Protein AF-A0A5D2P5Y7-F1 (afdb_monomer)

Sequence (162 aa):
MYFLKGWRRFIDENSVVDGNFLIFNYVGGCVFDVKIYEFDACEKSIPYVVSEDEESESESESEDDDSNSDDAMNDEGADSTEVEDEEIHPEDYVQHLNPYFVVKTTKSSQRTNELCIPTGIAKDFGVSLEDGEKITFVDPYNRKSIGKVVEWKDQRTCIKGL

Nearest PDB structures (foldseek):
  1vhk-assembly3_C  TM=5.469E-01  e=2.438E-01  Bacillus subtilis
  1vhk-assembly3_A  TM=5.479E-01  e=3.560E-01  Bacillus subtilis
  2kr7-assembly1_A  TM=4.117E-01  e=2.766E-01  Helicobacter pylori
  4q60-assembly1_A  TM=4.558E-01  e=8.083E-01  Burkholderia multivorans ATCC 17616
  4q60-assembly1_B  TM=4.510E-01  e=9.767E-01  Burkholderia multivorans ATCC 17616

InterPro domains:
  IPR003340 B3 DNA binding domain [PS50863] (1-40)
  IPR015300 DNA-binding pseudobarrel domain superfamily [G3DSA:2.40.330.10] (1-42)
  IPR015300 DNA-binding pseudobarrel domain superfamily [SSF101936] (1-46)
  IPR015300 DNA-binding pseudobarrel domain superfamily [SSF101936] (97-160)
  IPR039218 REM family [PTHR31674] (5-144)

Organism: Gossypium tomentosum (NCBI:txid34277)

Secondary structure (DSSP, 8-state):
-B-TTHHHHHHHHTT--TT-EEEEEEEETTEEEEEEE-TTS-B-PPP----S-S-----------------------------------GGGGS-TTS-EEEEE--TTGGGSSEEEEPTTHHHHTT----TT-EEEEEPTT--EEEEEEEE-TTS-EEEEE-

Mean predicted aligned error: 14.32 Å

Solvent-accessible surface area (backbone atoms only — not comparable to full-atom values): 10115 Å² total; per-residue (Å²): 97,70,19,63,61,13,40,32,46,55,34,62,77,66,68,63,49,74,58,24,38,34,41,39,33,45,76,55,94,54,31,29,46,36,46,49,25,41,82,83,70,46,68,63,79,71,80,84,75,76,71,94,72,84,91,78,92,79,88,80,85,90,79,91,85,88,80,91,79,91,84,83,89,85,92,74,89,76,82,79,73,78,75,75,79,74,78,83,61,69,74,83,77,52,69,90,87,45,50,63,49,78,47,76,41,41,77,70,59,56,74,35,42,47,44,74,51,67,75,57,52,42,64,79,59,70,47,86,82,51,73,66,38,67,35,37,39,32,41,80,85,69,48,51,35,33,30,27,32,41,66,43,99,86,68,43,39,28,34,30,40,82

Radius of gyration: 21.85 Å; Cα contacts (8 Å, |Δi|>4): 246; chains: 1; bounding box: 60×46×50 Å

pLDDT: mean 73.54, std 15.69, range [41.34, 92.25]

Foldseek 3Di:
DELALAPLVVCVVQVPDAQKKKKWWDPDPLETEIWIAHNVRDTDDDPPPPPPDDDDDDDDDDDDDDDDDDDDDDDDDDDPPPPPSPPDDCVVVDDPPTQIDMDRDDPVCSVDSKAWDPQCRCVVRVNDQDAQDWHWYQYPVRDIYIWGWHQDPVRIIMTHTD

Structure (mmCIF, N/CA/C/O backbone):
data_AF-A0A5D2P5Y7-F1
#
_entry.id   AF-A0A5D2P5Y7-F1
#
loop_
_atom_site.group_PDB
_atom_site.id
_atom_site.type_symbol
_atom_site.label_atom_id
_atom_site.label_alt_id
_atom_site.label_comp_id
_atom_site.label_asym_id
_atom_site.label_entity_id
_atom_site.label_seq_id
_atom_site.pdbx_PDB_ins_code
_atom_site.Cartn_x
_atom_site.Cartn_y
_atom_site.Cartn_z
_atom_site.occupancy
_atom_site.B_iso_or_equiv
_atom_site.auth_seq_id
_atom_site.auth_comp_id
_atom_site.auth_asym_id
_atom_site.auth_atom_id
_atom_site.pdbx_PDB_model_num
ATOM 1 N N . MET A 1 1 ? 4.929 -11.336 8.711 1.00 52.09 1 MET A N 1
ATOM 2 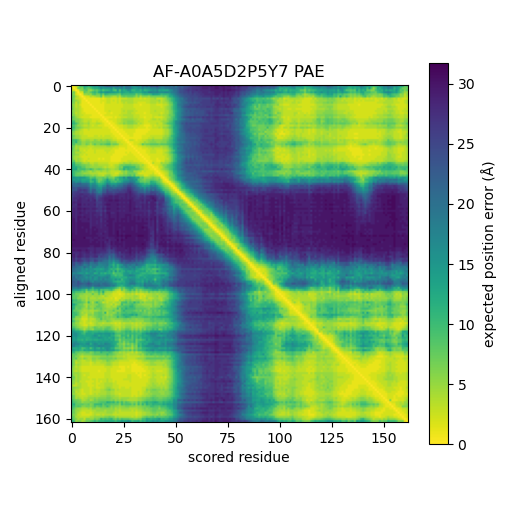C CA . MET A 1 1 ? 5.519 -10.230 9.499 1.00 52.09 1 MET A CA 1
ATOM 3 C C . MET A 1 1 ? 4.414 -9.215 9.787 1.00 52.09 1 MET A C 1
ATOM 5 O O . MET A 1 1 ? 3.507 -9.081 8.980 1.00 52.09 1 MET A O 1
ATOM 9 N N . TYR A 1 2 ? 4.427 -8.532 10.932 1.00 56.38 2 TYR A N 1
ATOM 10 C CA . TYR A 1 2 ? 3.440 -7.480 11.232 1.00 56.38 2 TYR A CA 1
ATOM 11 C C . TYR A 1 2 ? 3.808 -6.182 10.509 1.00 56.38 2 TYR A C 1
ATOM 13 O O . TYR A 1 2 ? 4.996 -5.908 10.331 1.00 56.38 2 TYR A O 1
ATOM 21 N N . PHE A 1 3 ? 2.831 -5.355 10.139 1.00 70.69 3 PHE A N 1
ATOM 22 C CA . PHE A 1 3 ? 3.047 -4.037 9.528 1.00 70.69 3 PHE A CA 1
ATOM 23 C C . PHE A 1 3 ? 3.544 -3.016 10.582 1.00 70.69 3 PHE A C 1
ATOM 25 O O . PHE A 1 3 ? 3.072 -1.900 10.620 1.00 70.69 3 PHE A O 1
ATOM 32 N N . LEU A 1 4 ? 4.503 -3.367 11.456 1.00 60.84 4 LEU A N 1
ATOM 33 C CA . LEU A 1 4 ? 4.901 -2.615 12.674 1.00 60.84 4 LEU A CA 1
ATOM 34 C C . LEU A 1 4 ? 5.326 -1.158 12.449 1.00 60.84 4 LEU A C 1
ATOM 36 O O . LEU A 1 4 ? 5.201 -0.312 13.328 1.00 60.84 4 LEU A O 1
ATOM 40 N N . LYS A 1 5 ? 5.868 -0.862 11.269 1.00 74.56 5 LYS A N 1
ATOM 41 C CA . LYS A 1 5 ? 6.280 0.490 10.856 1.00 74.56 5 LYS A CA 1
ATOM 42 C C . LYS A 1 5 ? 5.325 1.090 9.817 1.00 74.56 5 LYS A C 1
ATOM 44 O O . LYS A 1 5 ? 5.618 2.128 9.231 1.00 74.56 5 LYS A O 1
ATOM 49 N N . GLY A 1 6 ? 4.193 0.427 9.606 1.00 85.12 6 GLY A N 1
ATOM 50 C CA . GLY A 1 6 ? 3.134 0.848 8.715 1.00 85.12 6 GLY A CA 1
ATOM 51 C C . GLY A 1 6 ? 3.553 0.905 7.253 1.00 85.12 6 GLY A C 1
ATOM 52 O O . GLY A 1 6 ? 4.461 0.198 6.806 1.00 85.12 6 GLY A O 1
ATOM 53 N N . TRP A 1 7 ? 2.891 1.811 6.540 1.00 88.62 7 TRP A N 1
ATOM 54 C CA . TRP A 1 7 ? 3.046 2.023 5.105 1.00 88.62 7 TRP A CA 1
ATOM 55 C C . TRP A 1 7 ? 4.493 2.260 4.677 1.00 88.62 7 TRP A C 1
ATOM 57 O O . TRP A 1 7 ? 4.977 1.606 3.760 1.00 88.62 7 TRP A O 1
ATOM 67 N N . ARG A 1 8 ? 5.228 3.104 5.405 1.00 86.75 8 ARG A N 1
ATOM 68 C CA . ARG A 1 8 ? 6.628 3.411 5.096 1.00 86.75 8 ARG A CA 1
ATOM 69 C C . ARG A 1 8 ? 7.522 2.173 5.012 1.00 86.75 8 ARG A C 1
ATOM 71 O O . ARG A 1 8 ? 8.337 2.076 4.110 1.00 86.75 8 ARG A O 1
ATOM 78 N N . ARG A 1 9 ? 7.350 1.193 5.903 1.00 87.50 9 ARG A N 1
ATOM 79 C CA . ARG A 1 9 ? 8.155 -0.036 5.829 1.00 87.50 9 ARG A CA 1
ATOM 80 C C . ARG A 1 9 ? 7.821 -0.875 4.608 1.00 87.50 9 ARG A C 1
ATOM 82 O O . ARG A 1 9 ? 8.726 -1.463 4.041 1.00 87.50 9 ARG A O 1
ATOM 89 N N . PHE A 1 10 ? 6.557 -0.924 4.206 1.00 89.25 10 PHE A N 1
ATOM 90 C CA . PHE A 1 10 ? 6.177 -1.616 2.979 1.00 89.25 10 PHE A CA 1
ATOM 91 C C . PHE A 1 10 ? 6.801 -0.958 1.747 1.00 89.25 10 PHE A C 1
ATOM 93 O O . PHE A 1 10 ? 7.287 -1.670 0.873 1.00 89.25 10 PHE A O 1
ATOM 100 N N . ILE A 1 11 ? 6.848 0.378 1.714 1.00 88.94 11 ILE A N 1
ATOM 101 C CA . ILE A 1 11 ? 7.560 1.149 0.686 1.00 88.94 11 ILE A CA 1
ATOM 102 C C . ILE A 1 11 ? 9.047 0.777 0.663 1.00 88.94 11 ILE A C 1
ATOM 104 O O . ILE A 1 11 ? 9.562 0.417 -0.393 1.00 88.94 11 ILE A O 1
ATOM 108 N N . ASP A 1 12 ? 9.710 0.802 1.823 1.00 88.94 12 ASP A N 1
ATOM 109 C CA . ASP A 1 12 ? 11.139 0.491 1.944 1.00 88.94 12 ASP A CA 1
ATOM 110 C C . ASP A 1 12 ? 11.442 -0.957 1.507 1.00 88.94 12 ASP A C 1
ATOM 112 O O . ASP A 1 12 ? 12.339 -1.204 0.703 1.00 88.94 12 ASP A O 1
ATOM 116 N N . GLU A 1 13 ? 10.666 -1.926 2.004 1.00 88.50 13 GLU A N 1
ATOM 117 C CA . GLU A 1 13 ? 10.880 -3.360 1.767 1.00 88.50 13 GLU A CA 1
ATOM 118 C C . GLU A 1 13 ? 10.603 -3.785 0.326 1.00 88.50 13 GLU A C 1
ATOM 120 O O . GLU A 1 13 ? 11.159 -4.789 -0.120 1.00 88.50 13 GLU A O 1
ATOM 125 N N . ASN A 1 14 ? 9.747 -3.054 -0.387 1.00 88.50 14 ASN A N 1
ATOM 126 C CA . ASN A 1 14 ? 9.449 -3.285 -1.799 1.00 88.50 14 ASN A CA 1
ATOM 127 C C . ASN A 1 14 ? 10.198 -2.320 -2.730 1.00 88.50 14 ASN A C 1
ATOM 129 O O . ASN A 1 14 ? 9.970 -2.330 -3.940 1.00 88.50 14 ASN A O 1
ATOM 133 N N . SER A 1 15 ? 11.088 -1.486 -2.178 1.00 89.94 15 SER A N 1
ATOM 134 C CA . SER A 1 15 ? 11.863 -0.474 -2.906 1.00 89.94 15 SER A CA 1
ATOM 135 C C . SER A 1 15 ? 10.984 0.377 -3.829 1.00 89.94 15 SER A C 1
ATOM 137 O O . SER A 1 15 ? 11.284 0.549 -5.009 1.00 89.94 15 SER A O 1
ATOM 139 N N . VAL A 1 16 ? 9.848 0.832 -3.301 1.00 89.81 16 VAL A N 1
ATOM 140 C CA . VAL A 1 16 ? 8.884 1.656 -4.033 1.00 89.81 16 VAL A CA 1
ATOM 141 C C . VAL A 1 16 ? 9.393 3.092 -4.076 1.00 89.81 16 VAL A C 1
ATOM 143 O O . VAL A 1 16 ? 9.683 3.686 -3.036 1.00 89.81 16 VAL A O 1
ATOM 146 N N . VAL A 1 17 ? 9.473 3.668 -5.270 1.00 88.19 17 VAL A N 1
ATOM 147 C CA . VAL A 1 17 ? 9.991 5.019 -5.510 1.00 88.19 17 VAL A CA 1
ATOM 148 C C . VAL A 1 17 ? 8.906 5.966 -6.030 1.00 88.19 17 VAL A C 1
ATOM 150 O O . VAL A 1 17 ? 7.774 5.573 -6.312 1.00 88.19 17 VAL A O 1
ATOM 153 N N . ASP A 1 18 ? 9.241 7.254 -6.085 1.00 85.88 18 ASP A N 1
ATOM 154 C CA . ASP A 1 18 ? 8.392 8.285 -6.692 1.00 85.88 18 ASP A CA 1
ATOM 155 C C . ASP A 1 18 ? 8.116 7.923 -8.160 1.00 85.88 18 ASP A C 1
ATOM 157 O O . ASP A 1 18 ? 9.037 7.534 -8.875 1.00 85.88 18 ASP A O 1
ATOM 161 N N . GLY A 1 19 ? 6.857 8.011 -8.589 1.00 82.06 19 GLY A N 1
ATOM 162 C CA . GLY A 1 19 ? 6.440 7.617 -9.942 1.00 82.06 19 GLY A CA 1
ATOM 163 C C . GLY A 1 19 ? 6.001 6.156 -10.088 1.00 82.06 19 GLY A C 1
ATOM 164 O O . GLY A 1 19 ? 5.350 5.829 -11.074 1.00 82.06 19 GLY A O 1
ATOM 165 N N . ASN A 1 20 ? 6.254 5.288 -9.100 1.00 88.69 20 ASN A N 1
ATOM 166 C CA . ASN A 1 20 ? 5.605 3.977 -9.075 1.00 88.69 20 ASN A CA 1
ATOM 167 C C . ASN A 1 20 ? 4.105 4.113 -8.776 1.00 88.69 20 ASN A C 1
ATOM 169 O O . ASN A 1 20 ? 3.655 5.013 -8.052 1.00 88.69 20 ASN A O 1
ATOM 173 N N . PHE A 1 21 ? 3.328 3.161 -9.280 1.00 87.25 21 PHE A N 1
ATOM 174 C CA . PHE A 1 21 ? 1.939 2.980 -8.887 1.00 87.25 21 PHE A CA 1
ATOM 175 C C . PHE A 1 21 ? 1.699 1.546 -8.431 1.00 87.25 21 PHE A C 1
ATOM 177 O O . PHE A 1 21 ? 2.301 0.594 -8.922 1.00 87.25 21 PHE A O 1
ATOM 184 N N . LEU A 1 22 ? 0.845 1.402 -7.423 1.00 90.38 22 LEU A N 1
ATOM 185 C CA . LEU A 1 22 ? 0.536 0.118 -6.814 1.00 90.38 22 LEU A CA 1
ATOM 186 C C . LEU A 1 22 ? -0.917 -0.220 -7.063 1.00 90.38 22 LEU A C 1
ATOM 188 O O . LEU A 1 22 ? -1.786 0.626 -6.849 1.00 90.38 22 LEU A O 1
ATOM 192 N N . ILE A 1 23 ? -1.164 -1.461 -7.460 1.00 88.12 23 ILE A N 1
ATOM 193 C CA . ILE A 1 23 ? -2.500 -2.001 -7.675 1.00 88.12 23 ILE A CA 1
ATOM 194 C C . ILE A 1 23 ? -2.788 -2.995 -6.559 1.00 88.12 23 ILE A C 1
ATOM 196 O O . ILE A 1 23 ? -2.089 -3.996 -6.407 1.00 88.12 23 ILE A O 1
ATOM 200 N N . PHE A 1 24 ? -3.813 -2.702 -5.767 1.00 88.69 24 PHE A N 1
ATOM 201 C CA . PHE A 1 24 ? -4.279 -3.545 -4.672 1.00 88.69 24 PHE A CA 1
ATOM 202 C C . PHE A 1 24 ? -5.471 -4.361 -5.147 1.00 88.69 24 PHE A C 1
ATOM 204 O O . PHE A 1 24 ? -6.573 -3.828 -5.216 1.00 88.69 24 PHE A O 1
ATOM 211 N N . ASN A 1 25 ? -5.269 -5.640 -5.440 1.00 87.69 25 ASN A N 1
ATOM 212 C CA . ASN A 1 25 ? -6.316 -6.559 -5.875 1.00 87.69 25 ASN A CA 1
ATOM 213 C C . ASN A 1 25 ? -6.929 -7.262 -4.663 1.00 87.69 25 ASN A C 1
ATOM 215 O O . ASN A 1 25 ? -6.233 -7.963 -3.931 1.00 87.69 25 ASN A O 1
ATOM 219 N N . TYR A 1 26 ? -8.228 -7.103 -4.436 1.00 86.06 26 TYR A N 1
ATOM 220 C CA . TYR A 1 26 ? -8.915 -7.796 -3.350 1.00 86.06 26 TYR A CA 1
ATOM 221 C C . TYR A 1 26 ? -9.159 -9.257 -3.725 1.00 86.06 26 TYR A C 1
ATOM 223 O O . TYR A 1 26 ? -9.903 -9.551 -4.659 1.00 86.06 26 TYR A O 1
ATOM 231 N N . VAL A 1 27 ? -8.563 -10.179 -2.969 1.00 85.25 27 VAL A N 1
ATOM 232 C CA . VAL A 1 27 ? -8.699 -11.629 -3.202 1.00 85.25 27 VAL A CA 1
ATOM 233 C C . VAL A 1 27 ? -9.679 -12.297 -2.227 1.00 85.25 27 VAL A C 1
ATOM 235 O O . VAL A 1 27 ? -9.862 -13.512 -2.261 1.00 85.25 27 VAL A O 1
ATOM 238 N N . GLY A 1 28 ? -10.334 -11.510 -1.365 1.00 83.00 28 GLY A N 1
ATOM 239 C CA . GLY A 1 28 ? -11.267 -11.990 -0.344 1.00 83.00 28 GLY A CA 1
ATOM 240 C C . GLY A 1 28 ? -10.636 -12.155 1.041 1.00 83.00 28 GLY A C 1
ATOM 241 O O . GLY A 1 28 ? -9.419 -12.120 1.208 1.00 83.00 28 GLY A O 1
ATOM 242 N N . GLY A 1 29 ? -11.478 -12.311 2.070 1.00 83.00 29 GLY A N 1
ATOM 243 C CA . GLY A 1 29 ? -11.029 -12.626 3.436 1.00 83.00 29 GLY A CA 1
ATOM 244 C C . GLY A 1 29 ? -10.089 -11.585 4.052 1.00 83.00 29 GLY A C 1
ATOM 245 O O . GLY A 1 29 ? -9.175 -11.954 4.789 1.00 83.00 29 GLY A O 1
ATOM 246 N N . CYS A 1 30 ? -10.288 -10.304 3.721 1.00 86.56 30 CYS A N 1
ATOM 247 C CA . CYS A 1 30 ? -9.449 -9.190 4.187 1.00 86.56 30 CYS A CA 1
ATOM 248 C C . CYS A 1 30 ? -8.004 -9.265 3.653 1.00 86.56 30 CYS A C 1
ATOM 250 O O . CYS A 1 30 ? -7.071 -8.765 4.286 1.00 86.56 30 CYS A O 1
ATOM 252 N N . VAL A 1 31 ? -7.807 -9.909 2.498 1.00 89.44 31 VAL A N 1
ATOM 253 C CA . VAL A 1 31 ? -6.508 -10.053 1.839 1.00 89.44 31 VAL A CA 1
ATOM 254 C C . VAL A 1 31 ? -6.490 -9.261 0.534 1.00 89.44 31 VAL A C 1
ATOM 256 O O . VAL A 1 31 ? -7.424 -9.330 -0.267 1.00 89.44 31 VAL A O 1
ATOM 259 N N . PHE A 1 32 ? -5.397 -8.534 0.322 1.00 89.94 32 PHE A N 1
ATOM 260 C CA . PHE A 1 32 ? -5.073 -7.872 -0.932 1.00 89.94 32 PHE A CA 1
ATOM 261 C C . PHE A 1 32 ? -3.762 -8.419 -1.488 1.00 89.94 32 PHE A C 1
ATOM 263 O O . PHE A 1 32 ? -2.760 -8.485 -0.772 1.00 89.94 32 PHE A O 1
ATOM 270 N N . ASP A 1 33 ? -3.783 -8.773 -2.765 1.00 91.00 33 ASP A N 1
ATOM 271 C CA . ASP A 1 33 ? -2.598 -9.021 -3.575 1.00 91.00 33 ASP A CA 1
ATOM 272 C C . ASP A 1 33 ? -2.121 -7.694 -4.174 1.00 91.00 33 ASP A C 1
ATOM 274 O O . ASP A 1 33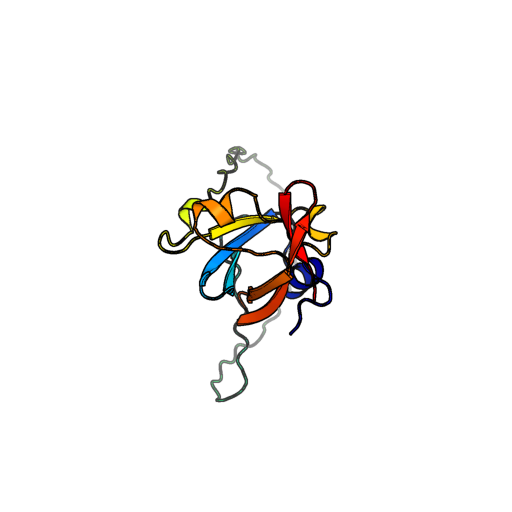 ? -2.909 -6.962 -4.777 1.00 91.00 33 ASP A O 1
ATOM 278 N N . VAL A 1 34 ? -0.861 -7.336 -3.944 1.00 91.25 34 VAL A N 1
ATOM 279 C CA . VAL A 1 34 ? -0.318 -6.026 -4.305 1.00 91.25 34 VAL A CA 1
ATOM 280 C C . VAL A 1 34 ? 0.674 -6.180 -5.439 1.00 91.25 34 VAL A C 1
ATOM 282 O O . VAL A 1 34 ? 1.738 -6.772 -5.273 1.00 91.25 34 VAL A O 1
ATOM 285 N N . LYS A 1 35 ? 0.357 -5.547 -6.565 1.00 90.88 35 LYS A N 1
ATOM 286 C CA . LYS A 1 35 ? 1.263 -5.401 -7.699 1.00 90.88 35 LYS A CA 1
ATOM 287 C C . LYS A 1 35 ? 1.889 -4.020 -7.707 1.00 90.88 35 LYS A C 1
ATOM 289 O O . LYS A 1 35 ? 1.242 -3.041 -7.331 1.00 90.88 35 LYS A O 1
ATOM 294 N N . ILE A 1 36 ? 3.139 -3.942 -8.140 1.00 91.19 36 ILE A N 1
ATOM 295 C CA . ILE A 1 36 ? 3.902 -2.696 -8.209 1.00 91.19 36 ILE A CA 1
ATOM 296 C C . ILE A 1 36 ? 4.311 -2.502 -9.656 1.00 91.19 36 ILE A C 1
ATOM 298 O O . ILE A 1 36 ? 4.883 -3.411 -10.247 1.00 91.19 36 ILE A O 1
ATOM 302 N N . TYR A 1 37 ? 4.031 -1.325 -10.193 1.00 89.00 37 TYR A N 1
ATOM 303 C CA . TYR A 1 37 ? 4.371 -0.957 -11.555 1.00 89.00 37 TYR A CA 1
ATOM 304 C C . TYR A 1 37 ? 5.313 0.239 -11.558 1.00 89.00 37 TYR A C 1
ATOM 306 O O . TYR A 1 37 ? 5.204 1.153 -10.727 1.00 89.00 37 TYR A O 1
ATOM 314 N N . GLU A 1 38 ? 6.261 0.197 -12.483 1.00 88.19 38 GLU A N 1
ATOM 315 C CA . GLU A 1 38 ? 7.208 1.270 -12.735 1.00 88.19 38 GLU A CA 1
ATOM 316 C C . GLU A 1 38 ? 6.587 2.368 -13.611 1.00 88.19 38 GLU A C 1
ATOM 318 O O . GLU A 1 38 ? 5.416 2.307 -13.992 1.00 88.19 38 GLU A O 1
ATOM 323 N N . PHE A 1 39 ? 7.346 3.440 -13.850 1.00 81.06 39 PHE A N 1
ATOM 324 C CA . PHE A 1 39 ? 6.854 4.617 -14.575 1.00 81.06 39 PHE A CA 1
ATOM 325 C C . PHE A 1 39 ? 6.535 4.328 -16.049 1.00 81.06 39 PHE A C 1
ATOM 327 O O . PHE A 1 39 ? 5.902 5.153 -16.689 1.00 81.06 39 PHE A O 1
ATOM 334 N N . ASP A 1 40 ? 6.991 3.192 -16.572 1.00 81.12 40 ASP A N 1
ATOM 335 C CA . ASP A 1 40 ? 6.789 2.685 -17.930 1.00 81.12 40 ASP A CA 1
ATOM 336 C C . ASP A 1 40 ? 5.635 1.666 -18.012 1.00 81.12 40 ASP A C 1
ATOM 338 O O . ASP A 1 40 ? 5.465 0.996 -19.027 1.00 81.12 40 ASP A O 1
ATOM 342 N N . ALA A 1 41 ? 4.853 1.527 -16.935 1.00 78.25 41 ALA A N 1
ATOM 343 C CA . ALA A 1 41 ? 3.803 0.522 -16.776 1.00 78.25 41 ALA A CA 1
ATOM 344 C C . ALA A 1 41 ? 4.293 -0.937 -16.785 1.00 78.25 41 ALA A C 1
ATOM 346 O O . ALA A 1 41 ? 3.473 -1.858 -16.844 1.00 78.25 41 ALA A O 1
ATOM 347 N N . CYS A 1 42 ? 5.598 -1.186 -16.653 1.00 82.12 42 CYS A N 1
ATOM 348 C CA . CYS A 1 42 ? 6.101 -2.536 -16.452 1.00 82.12 42 CYS A CA 1
ATOM 349 C C . CYS A 1 42 ? 5.863 -2.977 -15.004 1.00 82.12 42 CYS A C 1
ATOM 351 O O . CYS A 1 42 ? 6.147 -2.248 -14.049 1.00 82.12 42 CYS A O 1
ATOM 353 N N . GLU A 1 43 ? 5.331 -4.191 -14.826 1.00 85.19 43 GLU A N 1
ATOM 354 C CA . GLU A 1 43 ? 5.238 -4.805 -13.501 1.00 85.19 43 GLU A CA 1
ATOM 355 C C . GLU A 1 43 ? 6.660 -5.042 -12.977 1.00 85.19 43 GLU A C 1
ATOM 357 O O . GLU A 1 43 ? 7.495 -5.642 -13.658 1.00 85.19 43 GLU A O 1
ATOM 362 N N . LYS A 1 44 ? 6.939 -4.564 -11.763 1.00 83.75 44 LYS A N 1
ATOM 363 C CA . LYS A 1 44 ? 8.259 -4.648 -11.149 1.00 83.75 44 LYS A CA 1
ATOM 364 C C . LYS A 1 44 ? 8.691 -6.107 -11.043 1.00 83.75 44 LYS A C 1
ATOM 366 O O . LYS A 1 44 ? 8.090 -6.889 -10.304 1.00 83.75 44 LYS A O 1
ATOM 371 N N . SER A 1 45 ? 9.761 -6.461 -11.752 1.00 75.56 45 SER A N 1
ATOM 372 C CA . SER A 1 45 ? 10.268 -7.829 -11.768 1.00 75.56 45 SER A CA 1
ATOM 373 C C . SER A 1 45 ? 10.775 -8.232 -10.386 1.00 75.56 45 SER A C 1
ATOM 375 O O . SER A 1 45 ? 11.602 -7.543 -9.781 1.00 75.56 45 SER A O 1
ATOM 377 N N . ILE A 1 46 ? 10.317 -9.381 -9.903 1.00 76.19 46 ILE A N 1
ATOM 378 C CA . ILE A 1 46 ? 10.869 -10.003 -8.705 1.00 76.19 46 ILE A CA 1
ATOM 379 C C . ILE A 1 46 ? 12.195 -10.650 -9.128 1.00 76.19 46 ILE A C 1
ATOM 381 O O . ILE A 1 46 ? 12.164 -11.531 -9.990 1.00 76.19 46 ILE A O 1
ATOM 385 N N . PRO A 1 47 ? 13.358 -10.253 -8.576 1.00 64.75 47 PRO A N 1
ATOM 386 C CA . PRO A 1 47 ? 14.581 -11.013 -8.788 1.00 64.75 47 PRO A CA 1
ATOM 387 C C . PRO A 1 47 ? 14.328 -12.452 -8.342 1.00 64.75 47 PRO A C 1
ATOM 389 O O . PRO A 1 47 ? 13.907 -12.687 -7.206 1.00 64.75 47 PRO A O 1
ATOM 392 N N . TYR A 1 48 ? 14.544 -13.405 -9.250 1.00 51.44 48 TYR A N 1
ATOM 393 C CA . TYR A 1 48 ? 14.460 -14.823 -8.935 1.00 51.44 48 TYR A CA 1
ATOM 394 C C . TYR A 1 48 ? 15.541 -15.131 -7.899 1.00 51.44 48 TYR A C 1
ATOM 396 O O . TYR A 1 48 ? 16.718 -15.264 -8.225 1.00 51.44 48 TYR A O 1
ATOM 404 N N . VAL A 1 49 ? 15.156 -15.182 -6.626 1.00 53.41 49 VAL A N 1
ATOM 405 C CA . VAL A 1 49 ? 16.008 -15.766 -5.597 1.00 53.41 49 VAL A CA 1
ATOM 406 C C . VAL A 1 49 ? 15.932 -17.262 -5.842 1.00 53.41 49 VAL A C 1
ATOM 408 O O . VAL A 1 49 ? 14.939 -17.898 -5.489 1.00 53.41 49 VAL A O 1
ATOM 411 N N . VAL A 1 50 ? 16.952 -17.804 -6.508 1.00 46.72 50 VAL A N 1
ATOM 412 C CA . VAL A 1 50 ? 17.220 -19.239 -6.483 1.00 46.72 50 VAL A CA 1
ATOM 413 C C . VAL A 1 50 ? 17.383 -19.572 -5.000 1.00 46.72 50 VAL A C 1
ATOM 415 O O . VAL A 1 50 ? 18.380 -19.206 -4.381 1.00 46.72 50 VAL A O 1
ATOM 418 N N . SER A 1 51 ? 16.370 -20.169 -4.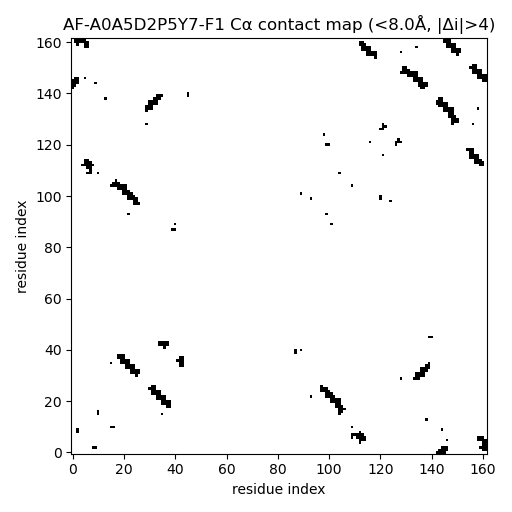377 1.00 48.16 51 SER A N 1
ATOM 419 C CA . SER A 1 51 ? 16.614 -20.931 -3.160 1.00 48.16 51 SER A CA 1
ATOM 420 C C . SER A 1 51 ? 17.548 -22.053 -3.582 1.00 48.16 51 SER A C 1
ATOM 422 O O . SER A 1 51 ? 17.159 -22.842 -4.441 1.00 48.16 51 SER A O 1
ATOM 424 N N . GLU A 1 52 ? 18.774 -22.050 -3.064 1.00 47.81 52 GLU A N 1
ATOM 425 C CA . GLU A 1 52 ? 19.746 -23.122 -3.258 1.00 47.81 52 GLU A CA 1
ATOM 426 C C . GLU A 1 52 ? 19.125 -24.440 -2.791 1.00 47.81 52 GLU A 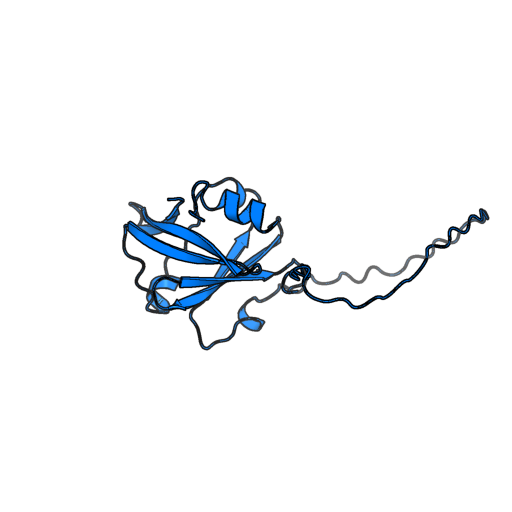C 1
ATOM 428 O O . GLU A 1 52 ? 19.173 -24.775 -1.616 1.00 47.81 52 GLU A O 1
ATOM 433 N N . ASP A 1 53 ? 18.499 -25.142 -3.723 1.00 47.53 53 ASP A N 1
ATOM 434 C CA . ASP A 1 53 ? 18.333 -26.580 -3.739 1.00 47.53 53 ASP A CA 1
ATOM 435 C C . ASP A 1 53 ? 18.324 -26.971 -5.226 1.00 47.53 53 ASP A C 1
ATOM 437 O O . ASP A 1 53 ? 17.412 -26.614 -5.975 1.00 47.53 53 ASP A O 1
ATOM 441 N N . GLU A 1 54 ? 19.369 -27.712 -5.599 1.00 48.53 54 GLU A N 1
ATOM 442 C CA . GLU A 1 54 ? 19.629 -28.391 -6.877 1.00 48.53 54 GLU A CA 1
ATOM 443 C C . GLU A 1 54 ? 20.319 -27.572 -7.997 1.00 48.53 54 GLU A C 1
ATOM 445 O O . GLU A 1 54 ? 19.833 -26.565 -8.511 1.00 48.53 54 GLU A O 1
ATOM 450 N N . GLU A 1 55 ? 21.502 -28.085 -8.349 1.00 50.47 55 GLU A N 1
ATOM 451 C CA . GLU A 1 55 ? 22.510 -27.619 -9.303 1.00 50.47 55 GLU A CA 1
ATOM 452 C C . GLU A 1 55 ? 21.982 -27.393 -10.731 1.00 50.47 55 GLU A C 1
ATOM 454 O O . GLU A 1 55 ? 21.355 -28.269 -11.328 1.00 50.47 55 GLU A O 1
ATOM 459 N N . SER A 1 56 ? 22.399 -26.289 -11.356 1.00 44.44 56 SER A N 1
ATOM 460 C CA . SER A 1 56 ? 22.769 -26.316 -12.774 1.00 44.44 56 SER A CA 1
ATOM 461 C C . SER A 1 56 ? 23.752 -25.193 -13.095 1.00 44.44 56 SER A C 1
ATOM 463 O O . SER A 1 56 ? 23.395 -24.016 -13.108 1.00 44.44 56 SER A O 1
ATOM 465 N N . GLU A 1 57 ? 24.985 -25.614 -13.346 1.00 48.50 57 GLU A N 1
ATOM 466 C CA . GLU A 1 57 ? 26.111 -24.863 -13.895 1.00 48.50 57 GLU A CA 1
ATOM 467 C C . GLU A 1 57 ? 25.727 -24.045 -15.139 1.00 48.50 57 GLU A C 1
ATOM 469 O O . GLU A 1 57 ? 25.199 -24.588 -16.114 1.00 48.50 57 GLU A O 1
ATOM 474 N N . SER A 1 58 ? 26.089 -22.763 -15.153 1.00 44.50 58 SER A N 1
ATOM 475 C CA . SER A 1 58 ? 26.428 -22.077 -16.401 1.00 44.50 58 SER A CA 1
ATOM 476 C C . SER A 1 58 ? 27.454 -20.979 -16.133 1.00 44.50 58 SER A C 1
ATOM 478 O O . SER A 1 58 ? 27.117 -19.859 -15.752 1.00 44.50 58 SER A O 1
ATOM 480 N N . GLU A 1 59 ? 28.707 -21.362 -16.339 1.00 48.34 59 GLU A N 1
ATOM 481 C CA . GLU A 1 59 ? 29.883 -20.515 -16.517 1.00 48.34 59 GLU A CA 1
ATOM 482 C C . GLU A 1 59 ? 29.650 -19.484 -17.636 1.00 48.34 59 GLU A C 1
ATOM 484 O O . GLU A 1 59 ? 29.215 -19.841 -18.735 1.00 48.34 59 GLU A O 1
ATOM 489 N N . SER A 1 60 ? 30.029 -18.227 -17.409 1.00 41.34 60 SER A N 1
ATOM 490 C CA . SER A 1 60 ? 30.569 -17.398 -18.489 1.00 41.34 60 SER A CA 1
ATOM 491 C C . SER A 1 60 ? 31.483 -16.317 -17.921 1.00 41.34 60 SER A C 1
ATOM 493 O O . SER A 1 60 ? 31.041 -15.363 -17.280 1.00 41.34 60 SER A O 1
ATOM 495 N N . GLU A 1 61 ? 32.761 -16.559 -18.178 1.00 44.69 61 GLU A N 1
ATOM 496 C CA . GLU A 1 61 ? 33.970 -15.805 -17.879 1.00 44.69 61 GLU A CA 1
ATOM 497 C C . GLU A 1 61 ? 33.924 -14.335 -18.343 1.00 44.69 61 GLU A C 1
ATOM 499 O O . GLU A 1 61 ? 33.305 -13.980 -19.348 1.00 44.69 61 GLU A O 1
ATOM 504 N N . SER A 1 62 ? 34.648 -13.498 -17.605 1.00 45.56 62 SER A N 1
ATOM 505 C CA . SER A 1 62 ? 34.997 -12.106 -17.900 1.00 45.56 62 SER A CA 1
ATOM 506 C C . SER A 1 62 ? 36.064 -11.977 -18.990 1.00 45.56 62 SER A C 1
ATOM 508 O O . SER A 1 62 ? 37.052 -12.707 -18.935 1.00 45.56 62 SER A O 1
ATOM 510 N N . GLU A 1 63 ? 35.973 -10.953 -19.844 1.00 44.69 63 GLU A N 1
ATOM 511 C CA . GLU A 1 63 ? 37.142 -10.389 -20.536 1.00 44.69 63 GLU A CA 1
ATOM 512 C C . GLU A 1 63 ? 37.115 -8.851 -20.483 1.00 44.69 63 GLU A C 1
ATOM 514 O O . GLU A 1 63 ? 36.174 -8.208 -20.951 1.00 44.69 63 GLU A O 1
ATOM 519 N N . ASP A 1 64 ? 38.158 -8.292 -19.864 1.00 45.28 64 ASP A N 1
ATOM 520 C CA . ASP A 1 64 ? 38.578 -6.895 -19.957 1.00 45.28 64 ASP A CA 1
ATOM 521 C C . ASP A 1 64 ? 39.216 -6.649 -21.338 1.00 45.28 64 ASP A C 1
ATOM 523 O O . ASP A 1 64 ? 40.090 -7.416 -21.746 1.00 45.28 64 ASP A O 1
ATOM 527 N N . ASP A 1 65 ? 38.860 -5.559 -22.027 1.00 47.84 65 ASP A N 1
ATOM 528 C CA . ASP A 1 65 ? 39.687 -5.016 -23.115 1.00 47.84 65 ASP A CA 1
ATOM 529 C C . ASP A 1 65 ? 39.720 -3.483 -23.074 1.00 47.84 65 ASP A C 1
ATOM 531 O O . ASP A 1 65 ? 38.698 -2.798 -22.991 1.00 47.84 65 ASP A O 1
ATOM 535 N N . ASP A 1 66 ? 40.945 -2.972 -23.095 1.00 48.34 66 ASP A N 1
ATOM 536 C CA . ASP A 1 66 ? 41.364 -1.598 -22.862 1.00 48.34 66 ASP A CA 1
ATOM 537 C C . ASP A 1 66 ? 41.845 -1.044 -24.212 1.00 48.34 66 ASP A C 1
ATOM 539 O O . ASP A 1 66 ? 42.838 -1.518 -24.771 1.00 48.34 66 ASP A O 1
ATOM 543 N N . SER A 1 67 ? 41.168 -0.040 -24.777 1.00 54.12 67 SER A N 1
ATOM 544 C CA . SER A 1 67 ? 41.726 0.723 -25.902 1.00 54.12 67 SER A CA 1
ATOM 545 C C . SER A 1 67 ? 41.148 2.129 -26.016 1.00 54.12 67 SER A C 1
ATOM 547 O O . SER A 1 67 ? 40.003 2.345 -26.405 1.00 54.12 67 SER A O 1
ATOM 549 N N . ASN A 1 68 ? 42.014 3.101 -25.724 1.00 49.88 68 ASN A N 1
ATOM 550 C CA . ASN A 1 68 ? 41.869 4.502 -26.107 1.00 49.88 68 ASN A CA 1
ATOM 551 C C . ASN A 1 68 ? 41.949 4.664 -27.633 1.00 49.88 68 ASN A C 1
ATOM 553 O O . ASN A 1 68 ? 42.935 4.247 -28.241 1.00 49.88 68 ASN A O 1
ATOM 557 N N . SER A 1 69 ? 41.001 5.402 -28.211 1.00 56.31 69 SER A N 1
ATOM 558 C CA . SER A 1 69 ? 41.268 6.253 -29.374 1.00 56.31 69 SER A CA 1
ATOM 559 C C . SER A 1 69 ? 40.357 7.477 -29.341 1.00 56.31 69 SER A C 1
ATOM 561 O O . SER A 1 69 ? 39.133 7.389 -29.300 1.00 56.31 69 SER A O 1
ATOM 563 N N . ASP A 1 70 ? 41.016 8.618 -29.329 1.00 48.84 70 ASP A N 1
ATOM 564 C CA . ASP A 1 70 ? 40.559 9.961 -29.624 1.00 48.84 70 ASP A CA 1
ATOM 565 C C . ASP A 1 70 ? 40.119 10.099 -31.087 1.00 48.84 70 ASP A C 1
ATOM 567 O O . ASP A 1 70 ? 40.869 9.718 -31.976 1.00 48.84 70 ASP A O 1
ATOM 571 N N . ASP A 1 71 ? 38.938 10.679 -31.336 1.00 49.75 71 ASP A N 1
ATOM 572 C CA . ASP A 1 71 ? 38.724 11.582 -32.474 1.00 49.75 71 ASP A CA 1
ATOM 573 C C . ASP A 1 71 ? 37.392 12.348 -32.384 1.00 49.75 71 ASP A C 1
ATOM 575 O O . ASP A 1 71 ? 36.423 11.937 -31.746 1.00 49.75 71 ASP A O 1
ATOM 579 N N . ALA A 1 72 ? 37.398 13.535 -32.982 1.00 49.34 72 ALA A N 1
ATOM 580 C CA . ALA A 1 72 ? 36.523 14.660 -32.692 1.00 49.34 72 ALA A CA 1
ATOM 581 C C . ALA A 1 72 ? 35.337 14.828 -33.675 1.00 49.34 72 ALA A C 1
ATOM 583 O O . ALA A 1 72 ? 35.499 14.679 -34.879 1.00 49.34 72 ALA A O 1
ATOM 584 N N . MET A 1 73 ? 34.199 15.276 -33.119 1.00 53.28 73 MET A N 1
ATOM 585 C CA . MET A 1 73 ? 33.107 16.106 -33.679 1.00 53.28 73 MET A CA 1
ATOM 586 C C . MET A 1 73 ? 32.381 15.669 -34.970 1.00 53.28 73 MET A C 1
ATOM 588 O O . MET A 1 73 ? 32.918 15.791 -36.066 1.00 53.28 73 MET A O 1
ATOM 592 N N . ASN A 1 74 ? 31.066 15.430 -34.857 1.00 54.44 74 ASN A N 1
ATOM 593 C CA . ASN A 1 74 ? 30.089 16.258 -35.580 1.00 54.44 74 ASN A CA 1
ATOM 594 C C . ASN A 1 74 ? 28.715 16.225 -34.878 1.00 54.44 74 ASN A C 1
ATOM 596 O O . ASN A 1 74 ? 28.103 15.169 -34.745 1.00 54.44 74 ASN A O 1
ATOM 600 N N . ASP A 1 75 ? 28.275 17.392 -34.408 1.00 59.75 75 ASP A N 1
ATOM 601 C CA . ASP A 1 75 ? 26.963 17.670 -33.817 1.00 59.75 75 ASP A CA 1
ATOM 602 C C . ASP A 1 75 ? 26.036 18.150 -34.939 1.00 59.75 75 ASP A C 1
ATOM 604 O O . ASP A 1 75 ? 26.166 19.278 -35.415 1.00 59.75 75 ASP A O 1
ATOM 608 N N . GLU A 1 76 ? 25.142 17.280 -35.409 1.00 56.88 76 GLU A N 1
ATOM 609 C CA . GLU A 1 76 ? 24.030 17.674 -36.273 1.00 56.88 76 GLU A CA 1
ATOM 610 C C . GLU A 1 76 ? 22.722 17.219 -35.628 1.00 56.88 76 GLU A C 1
ATOM 612 O O . GLU A 1 76 ? 22.493 16.033 -35.386 1.00 56.88 76 GLU A O 1
ATOM 617 N N . GLY A 1 77 ? 21.902 18.217 -35.293 1.00 56.03 77 GLY A N 1
ATOM 618 C CA . GLY A 1 77 ? 20.702 18.090 -34.483 1.00 56.03 77 GLY A CA 1
ATOM 619 C C . GLY A 1 77 ? 19.707 17.070 -35.021 1.00 56.03 77 GLY A C 1
ATOM 620 O O . GLY A 1 77 ? 19.188 17.203 -36.130 1.00 56.03 77 GLY A O 1
ATOM 621 N N . ALA A 1 78 ? 19.398 16.090 -34.176 1.00 54.38 78 ALA A N 1
ATOM 622 C CA . ALA A 1 78 ? 18.222 15.257 -34.319 1.00 54.38 78 ALA A CA 1
ATOM 623 C C . ALA A 1 78 ? 17.047 15.959 -33.632 1.00 54.38 78 ALA A C 1
ATOM 625 O O .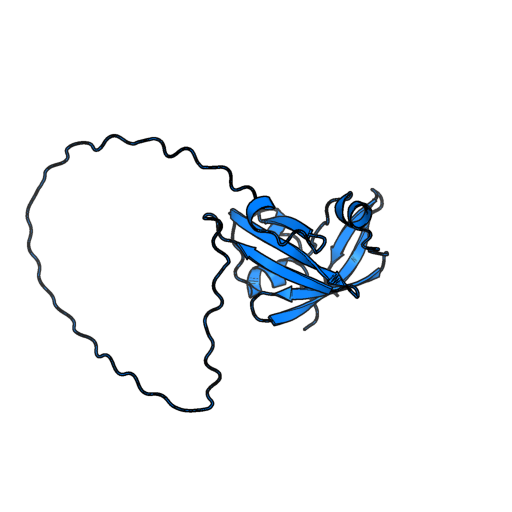 ALA A 1 78 ? 17.048 16.180 -32.421 1.00 54.38 78 ALA A O 1
ATOM 626 N N . ASP A 1 79 ? 16.093 16.334 -34.474 1.00 52.19 79 ASP A N 1
ATOM 627 C CA . ASP A 1 79 ? 14.733 16.765 -34.180 1.00 52.19 79 ASP A CA 1
ATOM 628 C C . ASP A 1 79 ? 14.173 16.057 -32.939 1.00 52.19 79 ASP A C 1
ATOM 630 O O . ASP A 1 79 ? 13.909 14.852 -32.942 1.00 52.19 79 ASP A O 1
ATOM 634 N N . SER A 1 80 ? 14.059 16.805 -31.845 1.00 56.44 80 SER A N 1
ATOM 635 C CA . SER A 1 80 ? 13.396 16.361 -30.632 1.00 56.44 80 SER A CA 1
ATOM 636 C C . SER A 1 80 ? 11.905 16.258 -30.929 1.00 56.44 80 SER A C 1
ATOM 638 O O . SER A 1 80 ? 11.159 17.211 -30.705 1.00 56.44 80 SER A O 1
ATOM 640 N N . THR A 1 81 ? 11.466 15.107 -31.437 1.00 56.88 81 THR A N 1
ATOM 641 C CA . THR A 1 81 ? 10.072 14.696 -31.293 1.00 56.88 81 THR A CA 1
ATOM 642 C C . THR A 1 81 ? 9.753 14.758 -29.810 1.00 56.88 81 THR A C 1
ATOM 644 O O . THR A 1 81 ? 10.316 14.000 -29.018 1.00 56.88 81 THR A O 1
ATOM 647 N N . GLU A 1 82 ? 8.902 15.710 -29.439 1.00 56.06 82 GLU A N 1
ATOM 648 C CA . GLU A 1 82 ? 8.264 15.753 -28.134 1.00 56.06 82 GLU A CA 1
ATOM 649 C C . GLU A 1 82 ? 7.516 14.425 -27.994 1.00 56.06 82 GLU A C 1
ATOM 651 O O . GLU A 1 82 ? 6.492 14.205 -28.639 1.00 56.06 82 GLU A O 1
ATOM 656 N N . VAL A 1 83 ? 8.098 13.485 -27.248 1.00 56.97 83 VAL A N 1
ATOM 657 C CA . VAL A 1 83 ? 7.370 12.303 -26.805 1.00 56.97 83 VAL A CA 1
ATOM 658 C C . VAL A 1 83 ? 6.264 12.835 -25.909 1.00 56.97 83 VAL A C 1
ATOM 660 O O . VAL A 1 83 ? 6.525 13.365 -24.832 1.00 56.97 83 VAL A O 1
ATOM 663 N N . GLU A 1 84 ? 5.034 12.813 -26.413 1.00 55.22 84 GLU A N 1
ATOM 664 C CA . GLU A 1 84 ? 3.872 13.026 -25.567 1.00 55.22 84 GLU A CA 1
ATOM 665 C C . GLU A 1 84 ? 3.948 11.936 -24.494 1.00 55.22 84 GLU A C 1
ATOM 667 O O . GLU A 1 84 ? 3.943 10.750 -24.824 1.00 55.22 84 GLU A O 1
ATOM 672 N N . ASP A 1 85 ? 4.129 12.330 -23.230 1.00 57.97 85 ASP A N 1
ATOM 673 C CA . ASP A 1 85 ? 4.048 11.412 -22.098 1.00 57.97 85 ASP A CA 1
ATOM 674 C C . ASP A 1 85 ? 2.651 10.774 -22.148 1.00 57.97 85 ASP A C 1
ATOM 676 O O . ASP A 1 85 ? 1.670 11.389 -21.719 1.00 57.97 85 ASP A O 1
ATOM 680 N N . GLU A 1 86 ? 2.528 9.582 -22.739 1.00 61.81 86 GLU A N 1
ATOM 681 C CA . GLU A 1 86 ? 1.267 8.850 -22.753 1.00 61.81 86 GLU A CA 1
ATOM 682 C C . GLU A 1 86 ? 0.874 8.602 -21.294 1.00 61.81 86 GLU A C 1
ATOM 684 O O . GLU A 1 86 ? 1.567 7.910 -20.543 1.00 61.81 86 GLU A O 1
ATOM 689 N N . GLU A 1 87 ? -0.211 9.245 -20.858 1.00 65.50 87 GLU A N 1
ATOM 690 C CA . GLU A 1 87 ? -0.688 9.127 -19.489 1.00 65.50 87 GLU A CA 1
ATOM 691 C C . GLU A 1 87 ? -1.112 7.673 -19.261 1.00 65.50 87 GLU A C 1
ATOM 693 O O . GLU A 1 87 ? -2.130 7.213 -19.772 1.00 65.50 87 GLU A O 1
ATOM 698 N N . ILE A 1 88 ? -0.292 6.925 -18.521 1.00 64.44 88 ILE A N 1
ATOM 699 C CA . ILE A 1 88 ? -0.544 5.510 -18.250 1.00 64.44 88 ILE A CA 1
ATOM 700 C C . ILE A 1 88 ? -1.877 5.376 -17.519 1.00 64.44 88 ILE A C 1
ATOM 702 O O . ILE A 1 88 ? -2.027 5.843 -16.384 1.00 64.44 88 ILE A O 1
ATOM 706 N N . HIS A 1 89 ? -2.811 4.685 -18.169 1.00 70.94 89 HIS A N 1
ATOM 707 C CA . HIS A 1 89 ? -4.106 4.299 -17.633 1.00 70.94 89 HIS A CA 1
ATOM 708 C C . HIS A 1 89 ? -3.977 2.950 -16.914 1.00 70.94 89 HIS A C 1
ATOM 710 O O . HIS A 1 89 ? -3.849 1.906 -17.555 1.00 70.94 89 HIS A O 1
ATOM 716 N N . PRO A 1 90 ? -3.988 2.917 -15.567 1.00 65.75 90 PRO A N 1
ATOM 717 C CA . PRO A 1 90 ? -3.845 1.667 -14.827 1.00 65.75 90 PRO A CA 1
ATOM 718 C C . PRO A 1 90 ? -4.976 0.675 -15.124 1.00 65.75 90 PRO A C 1
ATOM 720 O O . PRO A 1 90 ? -4.806 -0.517 -14.883 1.00 65.75 90 PRO A O 1
ATOM 723 N N . GLU A 1 91 ? -6.124 1.158 -15.621 1.00 66.31 91 GLU A N 1
ATOM 724 C CA . GLU A 1 91 ? -7.283 0.347 -15.999 1.00 66.31 91 GLU A CA 1
ATOM 725 C C . GLU A 1 91 ? -6.950 -0.719 -17.055 1.00 66.31 91 GLU A C 1
ATOM 727 O O . GLU A 1 91 ? -7.536 -1.803 -17.024 1.00 66.31 91 GLU A O 1
ATOM 732 N N . ASP A 1 92 ? -5.964 -0.466 -17.917 1.00 66.12 92 ASP A N 1
ATOM 733 C CA . ASP A 1 92 ? -5.556 -1.388 -18.983 1.00 66.12 92 ASP A CA 1
ATOM 734 C C . ASP A 1 92 ? -4.815 -2.630 -18.456 1.00 66.12 92 ASP A C 1
ATOM 736 O O . ASP A 1 92 ? -4.729 -3.654 -19.137 1.00 66.12 92 ASP A O 1
ATOM 740 N N . TYR A 1 93 ? -4.316 -2.572 -17.218 1.00 62.78 93 TYR A N 1
ATOM 741 C CA . TYR A 1 93 ? -3.449 -3.596 -16.627 1.00 62.78 93 TYR A CA 1
ATOM 742 C C . TYR A 1 93 ? -4.140 -4.433 -15.549 1.00 62.78 93 TYR A C 1
ATOM 744 O O . TYR A 1 93 ? -3.531 -5.358 -14.999 1.00 62.78 93 TYR A O 1
ATOM 752 N N . VAL A 1 94 ? -5.409 -4.143 -15.231 1.00 62.34 94 VAL A N 1
ATOM 753 C CA . VAL A 1 94 ? -6.110 -4.845 -14.151 1.00 62.34 94 VAL A CA 1
ATOM 754 C C . VAL A 1 94 ? -6.992 -5.972 -14.666 1.00 62.34 94 VAL A C 1
ATOM 756 O O . VAL A 1 94 ? -7.755 -5.836 -15.621 1.00 62.34 94 VAL A O 1
ATOM 759 N N . GLN A 1 95 ? -6.937 -7.119 -13.988 1.00 57.59 95 GLN A N 1
ATOM 760 C CA . GLN A 1 95 ? -7.894 -8.195 -14.213 1.00 57.59 95 GLN A CA 1
ATOM 761 C C . GLN A 1 95 ? -9.255 -7.784 -13.641 1.00 57.59 95 GLN A C 1
ATOM 763 O O . GLN A 1 95 ? -9.460 -7.776 -12.430 1.00 57.59 95 GLN A O 1
ATOM 768 N N . HIS A 1 96 ? -10.206 -7.487 -14.527 1.00 55.19 96 HIS A N 1
ATOM 769 C CA . HIS A 1 96 ? -11.528 -6.917 -14.227 1.00 55.19 96 HIS A CA 1
ATOM 770 C C . HIS A 1 96 ? -12.467 -7.821 -13.392 1.00 55.19 96 HIS A C 1
ATOM 772 O O . HIS A 1 96 ? -13.642 -7.505 -13.216 1.00 55.19 96 HIS A O 1
ATOM 778 N N . LEU A 1 97 ? -11.984 -8.964 -12.897 1.00 56.22 97 LEU A N 1
ATOM 779 C CA . LEU A 1 97 ? -12.769 -9.913 -12.105 1.00 56.22 97 LEU A CA 1
ATOM 780 C C . LEU A 1 97 ? -12.680 -9.650 -10.594 1.00 56.22 97 LEU A C 1
ATOM 782 O O . LEU A 1 97 ? -13.583 -10.065 -9.871 1.00 56.22 97 LEU A O 1
ATOM 786 N N . ASN A 1 98 ? -11.648 -8.934 -10.127 1.00 59.25 98 ASN A N 1
ATOM 787 C CA . ASN A 1 98 ? -11.459 -8.617 -8.713 1.00 59.25 98 ASN A CA 1
ATOM 788 C C . ASN A 1 98 ? -11.499 -7.099 -8.481 1.00 59.25 98 ASN A C 1
ATOM 790 O O . ASN A 1 98 ? -10.884 -6.351 -9.242 1.00 59.25 98 ASN A O 1
ATOM 794 N N . PRO A 1 99 ? -12.166 -6.631 -7.412 1.00 74.94 99 PRO A N 1
ATOM 795 C CA . PRO A 1 99 ? -12.035 -5.261 -6.945 1.00 74.94 99 PRO A CA 1
ATOM 796 C C . PRO A 1 99 ? -10.589 -4.816 -6.812 1.00 74.94 99 PRO A C 1
ATOM 798 O O . PRO A 1 99 ? -9.787 -5.525 -6.198 1.00 74.94 99 PRO A O 1
ATOM 801 N N . TYR A 1 100 ? -10.274 -3.622 -7.302 1.00 78.75 100 TYR A N 1
ATOM 802 C CA . TY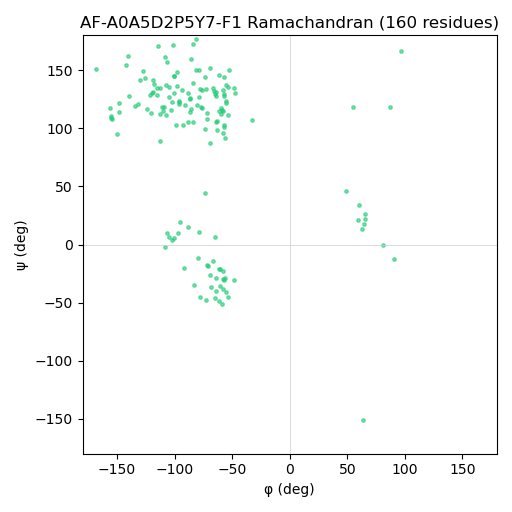R A 1 100 ? -8.943 -3.065 -7.140 1.00 78.75 100 TYR A CA 1
ATOM 803 C C . TYR A 1 100 ? -8.952 -1.573 -6.859 1.00 78.75 100 TYR A C 1
ATOM 805 O O . TYR A 1 100 ? -9.926 -0.863 -7.112 1.00 78.75 100 TYR A O 1
ATOM 813 N N . PHE A 1 101 ? -7.824 -1.090 -6.348 1.00 82.38 101 PHE A N 1
ATOM 814 C CA . PHE A 1 101 ? -7.529 0.332 -6.337 1.00 82.38 101 PHE A CA 1
ATOM 815 C C . PHE A 1 101 ? -6.071 0.629 -6.602 1.00 82.38 101 PHE A C 1
ATOM 817 O O . PHE A 1 101 ? -5.190 -0.183 -6.318 1.00 82.38 101 PHE A O 1
ATOM 824 N N . VAL A 1 102 ? -5.848 1.833 -7.119 1.00 82.31 102 VAL A N 1
ATOM 825 C CA . VAL A 1 102 ? -4.527 2.328 -7.478 1.00 82.31 102 VAL A CA 1
ATOM 826 C C . VAL A 1 102 ? -4.063 3.344 -6.448 1.00 82.31 102 VAL A C 1
ATOM 828 O O . VAL A 1 102 ? -4.804 4.248 -6.057 1.00 82.31 102 VAL A O 1
ATOM 831 N N . VAL A 1 103 ? -2.808 3.218 -6.038 1.00 84.25 103 VAL A N 1
ATOM 832 C CA . VAL A 1 103 ? -2.121 4.194 -5.194 1.00 84.25 103 VAL A CA 1
ATOM 833 C C . VAL A 1 103 ? -0.910 4.700 -5.958 1.00 84.25 103 VAL A C 1
ATOM 835 O O . VAL A 1 103 ? 0.034 3.949 -6.193 1.00 84.25 103 VAL A O 1
ATOM 838 N N . LYS A 1 104 ? -0.927 5.983 -6.326 1.00 81.81 104 LYS A N 1
ATOM 839 C CA . LYS A 1 104 ? 0.247 6.669 -6.880 1.00 81.81 104 LYS A CA 1
ATOM 840 C C . LYS A 1 104 ? 1.158 7.079 -5.727 1.00 81.81 104 LYS A C 1
ATOM 842 O O . LYS 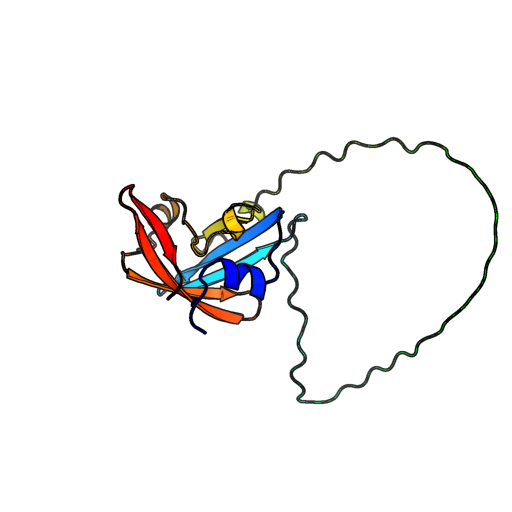A 1 104 ? 0.733 7.831 -4.842 1.00 81.81 104 LYS A O 1
ATOM 847 N N . THR A 1 105 ? 2.397 6.595 -5.704 1.00 80.31 105 THR A N 1
ATOM 848 C CA . THR A 1 105 ? 3.330 6.955 -4.634 1.00 80.31 105 THR A CA 1
ATOM 849 C C . THR A 1 105 ? 4.048 8.249 -4.952 1.00 80.31 105 THR A C 1
ATOM 851 O O . THR A 1 105 ? 4.811 8.344 -5.904 1.00 80.31 105 THR A O 1
ATOM 854 N N . THR A 1 106 ? 3.801 9.243 -4.102 1.00 78.75 106 THR A N 1
ATOM 855 C CA . THR A 1 106 ? 4.519 10.520 -4.086 1.00 78.75 106 THR A CA 1
ATOM 856 C C . THR A 1 106 ? 5.465 10.587 -2.891 1.00 78.75 106 THR A C 1
ATOM 858 O O . THR A 1 106 ? 5.180 10.003 -1.836 1.00 78.75 106 THR A O 1
ATOM 861 N N . LYS A 1 107 ? 6.510 11.420 -2.971 1.00 76.50 107 LYS A N 1
ATOM 862 C CA . LYS A 1 107 ? 7.390 11.746 -1.823 1.00 76.50 107 LYS A CA 1
ATOM 863 C C . LYS A 1 107 ? 6.636 12.135 -0.546 1.00 76.50 107 LYS A C 1
ATOM 865 O O . LYS A 1 107 ? 7.139 11.930 0.554 1.00 76.50 107 LYS A O 1
ATOM 870 N N . SER A 1 108 ? 5.450 12.737 -0.667 1.00 72.88 108 SER A N 1
ATOM 871 C CA . SER A 1 108 ? 4.612 13.083 0.488 1.00 72.88 108 SER A CA 1
ATOM 872 C C . SER A 1 108 ? 3.975 11.839 1.116 1.00 72.88 108 SER A C 1
ATOM 874 O O . SER A 1 108 ? 4.091 11.629 2.323 1.00 72.88 108 SER A O 1
ATOM 876 N N . SER A 1 109 ? 3.378 10.969 0.294 1.00 73.19 109 SER A N 1
ATOM 877 C CA . SER A 1 109 ? 2.705 9.743 0.750 1.00 73.19 109 SER A CA 1
ATOM 878 C C . SER A 1 109 ? 3.647 8.772 1.477 1.00 73.19 109 SER A C 1
ATOM 880 O O . SER A 1 109 ? 3.270 8.185 2.492 1.00 73.19 109 SER A O 1
ATOM 882 N N . GLN A 1 110 ? 4.906 8.684 1.034 1.00 76.00 110 GLN A N 1
ATOM 883 C CA . GLN A 1 110 ? 5.933 7.798 1.598 1.00 76.00 110 GLN A CA 1
ATOM 884 C C . GLN A 1 110 ? 6.426 8.224 2.993 1.00 76.00 110 GLN A C 1
ATOM 886 O O . GLN A 1 110 ? 7.007 7.423 3.723 1.00 76.00 110 GLN A O 1
ATOM 891 N N . ARG A 1 111 ? 6.197 9.480 3.402 1.00 75.12 111 ARG A N 1
ATOM 892 C CA . ARG A 1 111 ? 6.599 9.974 4.735 1.00 75.12 111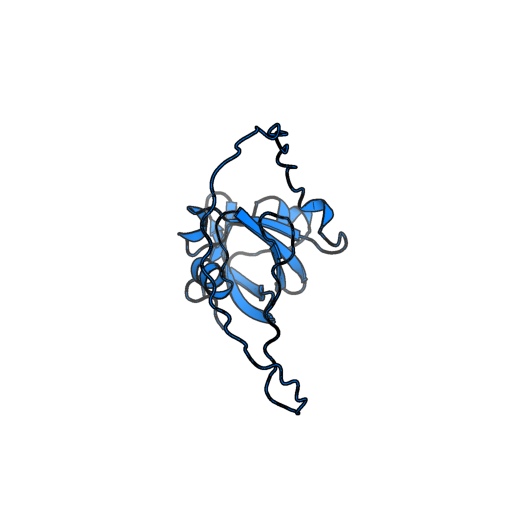 ARG A CA 1
ATOM 893 C C . ARG A 1 111 ? 5.645 9.554 5.845 1.00 75.12 111 ARG A C 1
ATOM 895 O O . ARG A 1 111 ? 5.961 9.737 7.020 1.00 75.12 111 ARG A O 1
ATOM 902 N N . THR A 1 112 ? 4.482 9.025 5.488 1.00 80.56 112 THR A N 1
ATOM 903 C CA . THR A 1 112 ? 3.465 8.619 6.452 1.00 80.56 112 THR A CA 1
ATOM 904 C C . THR A 1 112 ? 3.552 7.119 6.718 1.00 80.56 112 THR A C 1
ATOM 906 O O . THR A 1 112 ? 3.923 6.332 5.851 1.00 80.56 112 THR A O 1
ATOM 909 N N . ASN A 1 113 ? 3.210 6.703 7.937 1.00 84.81 113 ASN A N 1
ATOM 910 C CA . ASN A 1 113 ? 3.136 5.280 8.282 1.00 84.81 113 ASN A CA 1
ATOM 911 C C . ASN A 1 113 ? 1.736 4.700 7.991 1.00 84.81 113 ASN A C 1
ATOM 913 O O . ASN A 1 113 ? 1.402 3.624 8.486 1.00 84.81 113 ASN A O 1
ATOM 917 N N . GLU A 1 114 ? 0.904 5.404 7.223 1.00 86.12 114 GLU A N 1
ATOM 918 C CA . GLU A 1 114 ? -0.501 5.066 7.000 1.00 86.12 114 GLU A CA 1
ATOM 919 C C . GLU A 1 114 ? -0.815 5.076 5.506 1.00 86.12 114 GLU A C 1
ATOM 921 O O . GLU A 1 114 ? -0.335 5.935 4.774 1.00 86.12 114 GLU A O 1
ATOM 926 N N . LEU A 1 115 ? -1.639 4.131 5.064 1.00 87.75 115 LEU A N 1
ATOM 927 C CA . LEU A 1 115 ? -2.145 4.067 3.699 1.00 87.75 115 LEU A CA 1
ATOM 928 C C . LEU A 1 115 ? -3.619 4.461 3.702 1.00 87.75 115 LEU A C 1
ATOM 930 O O . LEU A 1 115 ? -4.437 3.715 4.229 1.00 87.75 115 LEU A O 1
ATOM 934 N N . CYS A 1 116 ? -3.981 5.603 3.126 1.00 86.12 116 CYS A N 1
ATOM 935 C CA . CYS A 1 116 ? -5.389 5.988 3.031 1.00 86.12 116 CYS A CA 1
ATOM 936 C C . CYS A 1 116 ? -6.032 5.429 1.763 1.00 86.12 116 CYS A C 1
ATOM 938 O O . CYS A 1 116 ? -5.494 5.568 0.666 1.00 86.12 116 CYS A O 1
ATOM 940 N N . ILE A 1 117 ? -7.190 4.801 1.938 1.00 81.56 117 ILE A N 1
ATOM 941 C CA . ILE A 1 117 ? -7.961 4.169 0.874 1.00 81.56 117 ILE A CA 1
ATOM 942 C C . ILE A 1 117 ? -8.982 5.189 0.359 1.00 81.56 117 ILE A C 1
ATOM 944 O O . ILE A 1 117 ? -9.663 5.824 1.172 1.00 81.56 117 ILE A O 1
ATOM 948 N N . PRO A 1 118 ? -9.125 5.363 -0.965 1.00 75.88 118 PRO A N 1
ATOM 949 C CA . PRO A 1 118 ? -10.161 6.224 -1.519 1.00 75.88 118 PRO A CA 1
ATOM 950 C C . PRO A 1 118 ? -11.565 5.791 -1.066 1.00 75.88 118 PRO A C 1
ATOM 952 O O . PRO A 1 118 ? -11.942 4.626 -1.187 1.00 75.88 118 PRO A O 1
ATOM 955 N N . THR A 1 119 ? -12.353 6.745 -0.564 1.00 67.88 119 THR A N 1
ATOM 956 C CA . THR A 1 119 ? -13.610 6.518 0.177 1.00 67.88 119 THR A CA 1
ATOM 957 C C . THR A 1 119 ? -14.704 5.771 -0.607 1.00 67.88 119 THR A C 1
ATOM 959 O O . THR A 1 119 ? -15.608 5.204 0.007 1.00 67.88 119 THR A O 1
ATOM 962 N N . GLY A 1 120 ? -14.647 5.763 -1.944 1.00 64.94 120 GLY A N 1
ATOM 963 C CA . GLY A 1 120 ? -15.613 5.058 -2.802 1.00 64.94 120 GLY A CA 1
ATOM 964 C C . GLY A 1 120 ? -15.303 3.574 -2.992 1.00 64.94 120 GLY A C 1
ATOM 965 O O . GLY A 1 120 ? -16.204 2.746 -2.973 1.00 64.94 120 GLY A O 1
ATOM 966 N N . ILE A 1 121 ? -14.022 3.205 -3.042 1.00 66.31 121 ILE A N 1
ATOM 967 C CA . ILE A 1 121 ? -13.581 1.901 -3.559 1.00 66.31 121 ILE A CA 1
ATOM 968 C C . ILE A 1 121 ? -14.076 0.749 -2.688 1.00 66.31 121 ILE A C 1
ATOM 970 O O . ILE A 1 121 ? -14.622 -0.225 -3.196 1.00 66.31 121 ILE A O 1
ATOM 974 N N . ALA A 1 122 ? -13.952 0.859 -1.367 1.00 65.50 122 ALA A N 1
ATOM 975 C CA . ALA A 1 122 ? -14.439 -0.192 -0.477 1.00 65.50 122 ALA A CA 1
ATOM 976 C C . ALA A 1 122 ? -15.950 -0.448 -0.668 1.00 65.50 122 ALA A C 1
ATOM 978 O O . ALA A 1 122 ? -16.402 -1.590 -0.687 1.00 65.50 122 ALA A O 1
ATOM 979 N N . LYS A 1 123 ? -16.733 0.614 -0.892 1.00 65.25 123 LYS A N 1
ATOM 980 C CA . LYS A 1 123 ? -18.190 0.532 -1.057 1.00 65.25 123 LYS A CA 1
ATOM 981 C C . LYS A 1 123 ? -18.592 0.043 -2.444 1.00 65.25 123 LYS A C 1
ATOM 983 O O . LYS A 1 123 ? -19.442 -0.837 -2.541 1.00 65.25 123 LYS A O 1
ATOM 988 N N . ASP A 1 124 ? -17.964 0.580 -3.485 1.00 65.38 124 ASP A N 1
ATOM 989 C CA . ASP A 1 124 ? -18.286 0.298 -4.889 1.00 65.38 124 ASP A CA 1
ATOM 990 C C . ASP A 1 124 ? -18.021 -1.166 -5.249 1.00 65.38 124 ASP A C 1
ATOM 992 O O . ASP A 1 124 ? -18.713 -1.756 -6.077 1.00 65.38 124 ASP A O 1
ATOM 996 N N . PHE A 1 125 ? -17.065 -1.777 -4.556 1.00 63.81 125 PHE A N 1
ATOM 997 C CA . PHE A 1 125 ? -16.672 -3.157 -4.766 1.00 63.81 125 PHE A CA 1
ATOM 998 C C . PHE A 1 125 ? -17.164 -4.137 -3.687 1.00 63.81 125 PHE A C 1
ATOM 1000 O O . PHE A 1 125 ? -16.781 -5.307 -3.694 1.00 63.81 125 PHE A O 1
ATOM 1007 N N . GLY A 1 126 ? -18.002 -3.681 -2.750 1.00 62.88 126 GLY A N 1
ATOM 1008 C CA . GLY A 1 126 ? -18.553 -4.530 -1.688 1.00 62.88 126 GLY A CA 1
ATOM 1009 C C . GLY A 1 126 ? -17.512 -5.069 -0.698 1.00 62.88 126 GLY A C 1
ATOM 1010 O O . GLY A 1 126 ? -17.762 -6.074 -0.035 1.00 62.88 126 GLY A O 1
ATOM 1011 N N . VAL A 1 127 ? -16.351 -4.419 -0.587 1.00 72.19 127 VAL A N 1
ATOM 1012 C CA . VAL A 1 127 ? -15.328 -4.743 0.408 1.00 72.19 127 VAL A CA 1
ATOM 1013 C C . VAL A 1 127 ? -15.691 -4.036 1.715 1.00 72.19 127 VAL A C 1
ATOM 1015 O O . VAL A 1 127 ? -15.523 -2.824 1.850 1.00 72.19 127 VAL A O 1
ATOM 1018 N N . SER A 1 128 ? -16.188 -4.778 2.704 1.00 71.75 128 SER A N 1
ATOM 1019 C CA . SER A 1 128 ? -16.362 -4.245 4.058 1.00 71.75 128 SER A CA 1
ATOM 1020 C C . SER A 1 128 ? -14.989 -4.083 4.709 1.00 71.75 128 SER A C 1
ATOM 1022 O O . SER A 1 128 ? -14.304 -5.077 4.924 1.00 71.75 128 SER A O 1
ATOM 1024 N N . LEU A 1 129 ? -14.584 -2.838 4.967 1.00 80.50 129 LEU A N 1
ATOM 1025 C CA . LEU A 1 129 ? -13.389 -2.498 5.742 1.00 80.50 129 LEU A CA 1
ATOM 1026 C C . LEU A 1 129 ? -13.846 -1.829 7.037 1.00 80.50 129 LEU A C 1
ATOM 1028 O O . LEU A 1 129 ? -14.041 -0.612 7.077 1.00 80.50 129 LEU A O 1
ATOM 1032 N N . GLU A 1 130 ? -14.091 -2.630 8.066 1.00 84.12 130 GLU A N 1
ATOM 1033 C CA . GLU A 1 130 ? -14.609 -2.155 9.350 1.00 84.12 130 GLU A CA 1
ATOM 1034 C C . GLU A 1 130 ? -13.492 -1.587 10.233 1.00 84.12 130 GLU A C 1
ATOM 1036 O O . GLU A 1 130 ? -12.340 -2.023 10.169 1.00 84.12 130 GLU A O 1
ATOM 1041 N N . ASP A 1 131 ? -13.817 -0.610 11.089 1.00 88.25 131 ASP A N 1
ATOM 1042 C CA . ASP A 1 131 ? -12.828 -0.046 12.009 1.00 88.25 131 ASP A CA 1
ATOM 1043 C C . ASP A 1 131 ? -12.217 -1.138 12.899 1.00 88.25 131 ASP A C 1
ATOM 1045 O O . ASP A 1 131 ? -12.893 -1.927 13.560 1.00 88.25 131 ASP A O 1
ATOM 1049 N N . GLY A 1 132 ? -10.892 -1.182 12.905 1.00 87.19 132 GLY A N 1
ATOM 1050 C CA . GLY A 1 132 ? -10.109 -2.151 13.644 1.00 87.19 132 GLY A CA 1
ATOM 1051 C C . GLY A 1 132 ? -9.947 -3.529 13.008 1.00 87.19 132 GLY A C 1
ATOM 1052 O O . GLY A 1 132 ? -9.222 -4.354 13.581 1.00 87.19 132 GLY A O 1
ATOM 1053 N N . GLU A 1 133 ? -10.524 -3.761 11.832 1.00 89.75 133 GLU A N 1
ATOM 1054 C CA . GLU A 1 133 ? -10.310 -4.965 11.039 1.00 89.75 133 GLU A CA 1
ATOM 1055 C C . GLU A 1 133 ? -8.836 -5.116 10.635 1.00 89.75 133 GLU A C 1
ATOM 1057 O O . GLU A 1 133 ? -8.107 -4.139 10.433 1.00 89.75 133 GLU A O 1
ATOM 1062 N N . LYS A 1 134 ? -8.362 -6.361 10.555 1.00 90.81 134 LYS A N 1
ATOM 1063 C CA . LYS A 1 134 ? -6.987 -6.663 10.149 1.00 90.81 134 LYS A CA 1
ATOM 1064 C C . LYS A 1 134 ? -6.959 -7.000 8.670 1.00 90.81 134 LYS A C 1
ATOM 1066 O O . LYS A 1 134 ? -7.604 -7.955 8.251 1.00 90.81 134 LYS A O 1
ATOM 1071 N N . ILE A 1 135 ? -6.151 -6.266 7.918 1.00 88.62 135 ILE A N 1
ATOM 1072 C CA . ILE A 1 135 ? -5.960 -6.476 6.485 1.00 88.62 135 ILE A CA 1
ATOM 1073 C C . ILE A 1 135 ? -4.590 -7.088 6.247 1.00 88.62 135 ILE A C 1
ATOM 1075 O O . ILE A 1 135 ? -3.603 -6.664 6.850 1.00 88.62 135 ILE A O 1
ATOM 1079 N N . THR A 1 136 ? -4.525 -8.073 5.360 1.00 91.50 136 THR A N 1
ATOM 1080 C CA . THR A 1 136 ? -3.269 -8.673 4.912 1.00 91.50 136 THR A CA 1
ATOM 1081 C C . THR A 1 136 ? -2.939 -8.190 3.510 1.00 91.50 136 THR A C 1
ATOM 1083 O O . THR A 1 136 ? -3.742 -8.343 2.599 1.00 91.50 136 THR A O 1
ATOM 1086 N N . PHE A 1 137 ? -1.737 -7.661 3.332 1.00 91.38 137 PHE A N 1
ATOM 1087 C CA . PHE A 1 137 ? -1.138 -7.390 2.034 1.00 91.38 137 PHE A CA 1
ATOM 1088 C C . PHE A 1 137 ? -0.151 -8.501 1.697 1.00 91.38 137 PHE A C 1
ATOM 1090 O O . PHE A 1 137 ? 0.701 -8.837 2.528 1.00 91.38 137 PHE A O 1
ATOM 1097 N N . VAL A 1 138 ? -0.271 -9.053 0.497 1.00 92.25 138 VAL A N 1
ATOM 1098 C CA . VAL A 1 138 ? 0.717 -9.934 -0.123 1.00 92.25 138 VAL A CA 1
ATOM 1099 C C . VAL A 1 138 ? 1.453 -9.096 -1.158 1.00 92.25 138 VAL A C 1
ATOM 1101 O O . VAL A 1 138 ? 0.823 -8.557 -2.058 1.00 92.25 138 VAL A O 1
ATOM 1104 N N . ASP A 1 139 ? 2.753 -8.890 -0.961 1.00 91.44 139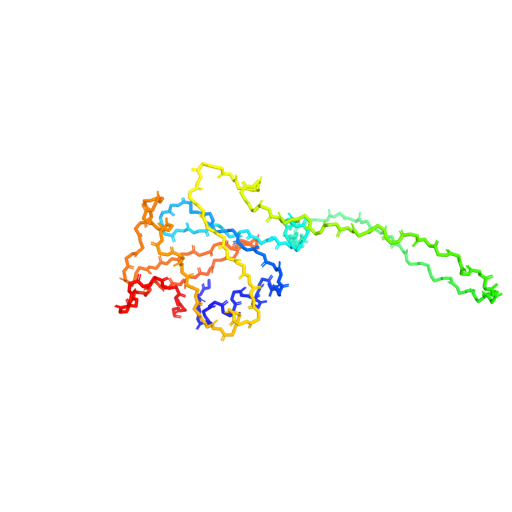 ASP A N 1
ATOM 1105 C CA . ASP A 1 139 ? 3.578 -8.132 -1.905 1.00 91.44 139 ASP A CA 1
ATOM 1106 C C . ASP A 1 139 ? 4.082 -9.019 -3.063 1.00 91.44 139 ASP A C 1
ATOM 1108 O O . ASP A 1 139 ? 3.918 -10.242 -2.994 1.00 91.44 139 ASP A O 1
ATOM 1112 N N . PRO A 1 140 ? 4.728 -8.453 -4.104 1.00 89.44 140 PRO A N 1
ATOM 1113 C CA . PRO A 1 140 ? 5.228 -9.245 -5.232 1.00 89.44 140 PRO A CA 1
ATOM 1114 C C . PRO A 1 140 ? 6.195 -10.362 -4.808 1.00 89.44 140 PRO A C 1
ATOM 1116 O O . PRO A 1 140 ? 6.215 -11.442 -5.385 1.00 89.44 140 PRO A O 1
ATOM 1119 N N . TYR A 1 141 ? 6.945 -10.166 -3.724 1.00 89.38 141 TYR A N 1
ATOM 1120 C CA . TYR A 1 141 ? 7.856 -11.168 -3.164 1.00 89.38 141 TYR A CA 1
ATOM 1121 C C . TYR A 1 141 ? 7.132 -12.246 -2.334 1.00 89.38 141 TYR A C 1
ATOM 1123 O O . TYR A 1 141 ? 7.778 -13.013 -1.617 1.00 89.38 141 TYR A O 1
ATOM 1131 N N . ASN A 1 142 ? 5.797 -12.308 -2.388 1.00 88.44 142 ASN A N 1
ATOM 1132 C CA . ASN A 1 142 ? 4.931 -13.186 -1.599 1.00 88.44 142 ASN A CA 1
ATOM 1133 C C . ASN A 1 142 ? 5.059 -12.999 -0.075 1.00 88.44 142 ASN A C 1
ATOM 1135 O O . ASN A 1 142 ? 4.684 -13.877 0.716 1.00 88.44 142 ASN A O 1
ATOM 1139 N N . ARG A 1 143 ? 5.562 -11.849 0.389 1.00 90.25 143 ARG A N 1
ATOM 1140 C CA . ARG A 1 143 ? 5.663 -11.550 1.820 1.00 90.25 143 ARG A CA 1
ATOM 1141 C C . ARG A 1 143 ? 4.341 -10.993 2.321 1.00 90.25 143 ARG A C 1
ATOM 1143 O O . ARG A 1 143 ? 3.703 -10.148 1.700 1.00 90.25 143 ARG A O 1
ATOM 1150 N N . LYS A 1 144 ? 3.953 -11.449 3.514 1.00 91.25 144 LYS A N 1
ATOM 1151 C CA . LYS A 1 144 ? 2.720 -11.016 4.180 1.00 91.25 144 LYS A CA 1
ATOM 1152 C C . LYS A 1 144 ? 2.986 -9.893 5.173 1.00 91.25 144 LYS A C 1
ATOM 1154 O O . LYS A 1 144 ? 3.730 -10.090 6.148 1.00 91.25 144 LYS A O 1
ATOM 1159 N N . SER A 1 145 ? 2.291 -8.780 4.962 1.00 90.31 145 SER A N 1
ATOM 1160 C CA . SER A 1 145 ? 2.225 -7.613 5.841 1.00 90.31 145 SER A CA 1
ATOM 1161 C C . SER A 1 145 ? 0.807 -7.432 6.374 1.00 90.31 145 SER A C 1
ATOM 1163 O O . SER A 1 145 ? -0.137 -7.424 5.597 1.00 90.31 145 SER A O 1
ATOM 1165 N N . ILE A 1 146 ? 0.638 -7.289 7.691 1.00 90.56 146 ILE A N 1
ATOM 1166 C CA . ILE A 1 146 ? -0.695 -7.179 8.314 1.00 90.56 146 ILE A CA 1
ATOM 1167 C C . ILE A 1 146 ? -0.895 -5.789 8.906 1.00 90.56 146 ILE A C 1
ATOM 1169 O O . ILE A 1 146 ? -0.237 -5.467 9.899 1.00 90.56 146 ILE A O 1
ATOM 1173 N N . GLY A 1 147 ? -1.796 -5.003 8.323 1.00 90.38 147 GLY A N 1
ATOM 1174 C CA . GLY A 1 147 ? -2.215 -3.692 8.816 1.00 90.38 147 GLY A CA 1
ATOM 1175 C C . GLY A 1 147 ? -3.565 -3.733 9.533 1.00 90.38 147 GLY A C 1
ATOM 1176 O O . GLY A 1 147 ? -4.264 -4.747 9.530 1.00 90.38 147 GLY A O 1
ATOM 1177 N N . LYS A 1 148 ? -3.931 -2.613 10.153 1.00 91.00 148 LYS A N 1
ATOM 1178 C CA . LYS A 1 148 ? -5.214 -2.415 10.832 1.00 91.00 148 LYS A CA 1
ATOM 1179 C C . LYS A 1 148 ? -5.979 -1.262 10.194 1.00 91.00 148 LYS A C 1
ATOM 1181 O O . LYS A 1 148 ? -5.410 -0.182 10.028 1.00 91.00 148 LYS A O 1
ATOM 1186 N N . VAL A 1 149 ? -7.247 -1.486 9.868 1.00 90.56 149 VAL A N 1
ATOM 1187 C CA . VAL A 1 149 ? -8.163 -0.445 9.398 1.00 90.56 149 VAL A CA 1
ATOM 1188 C C . VAL A 1 149 ? -8.424 0.542 10.530 1.00 90.56 149 VAL A C 1
ATOM 1190 O O . VAL A 1 149 ? -8.644 0.146 11.675 1.00 90.56 149 VAL A O 1
ATOM 1193 N N . VAL A 1 150 ? -8.372 1.828 10.205 1.00 90.12 150 VAL A N 1
ATOM 1194 C CA . VAL A 1 150 ? -8.736 2.930 11.089 1.00 90.12 150 VAL A CA 1
ATOM 1195 C C . VAL A 1 150 ? -9.655 3.878 10.336 1.00 90.12 150 VAL A C 1
ATOM 1197 O O . VAL A 1 150 ? -9.263 4.450 9.312 1.00 90.12 150 VAL A O 1
ATOM 1200 N N . GLU A 1 151 ? -10.857 4.073 10.864 1.00 88.25 151 GLU A N 1
ATOM 1201 C CA . GLU A 1 151 ? -11.780 5.095 10.381 1.00 88.25 151 GLU A CA 1
ATOM 1202 C C . GLU A 1 151 ? -11.496 6.437 11.073 1.00 88.25 151 GLU A C 1
ATOM 1204 O O . GLU A 1 151 ? -11.430 6.557 12.299 1.00 88.25 151 GLU A O 1
ATOM 1209 N N . TRP A 1 152 ? -11.284 7.478 10.274 1.00 84.25 152 TRP A N 1
ATOM 1210 C CA . TRP A 1 152 ? -11.084 8.839 10.755 1.00 84.25 152 TRP A CA 1
ATOM 1211 C C . TRP A 1 152 ? -12.426 9.552 10.959 1.00 84.25 152 TRP A C 1
ATOM 1213 O O . TRP A 1 152 ? -13.438 9.215 10.351 1.00 84.25 152 TRP A O 1
ATOM 1223 N N . LYS A 1 153 ? -12.435 10.617 11.776 1.00 82.81 153 LYS A N 1
ATOM 1224 C CA . LYS A 1 153 ? -13.649 11.416 12.061 1.00 82.81 153 LYS A CA 1
ATOM 1225 C C . LYS A 1 153 ? -14.310 12.025 10.818 1.00 82.81 153 LYS A C 1
ATOM 1227 O O . LYS A 1 153 ? -15.481 12.380 10.870 1.00 82.81 153 LYS A O 1
ATOM 1232 N N . ASP A 1 154 ? -13.554 12.187 9.739 1.00 84.50 154 ASP A N 1
ATOM 1233 C CA . ASP A 1 154 ? -14.015 12.689 8.444 1.00 84.50 154 ASP A CA 1
ATOM 1234 C C . ASP A 1 154 ? -14.388 11.563 7.463 1.00 84.50 154 ASP A C 1
ATOM 1236 O O . ASP A 1 154 ? -14.458 11.796 6.260 1.00 84.50 154 ASP A O 1
ATOM 1240 N N . GLN A 1 155 ? -14.639 10.352 7.977 1.00 80.06 155 GLN A N 1
ATOM 1241 C CA . GLN A 1 155 ? -15.041 9.161 7.220 1.00 80.06 155 GLN A CA 1
ATOM 1242 C C . GLN A 1 155 ? -13.986 8.653 6.229 1.00 80.06 155 GLN A C 1
ATOM 1244 O O . GLN A 1 155 ? -14.300 7.881 5.321 1.00 80.06 155 GLN A O 1
ATOM 1249 N N . ARG A 1 156 ? -12.722 9.072 6.375 1.00 83.75 156 ARG A N 1
ATOM 1250 C CA . ARG A 1 156 ? -11.612 8.464 5.637 1.00 83.75 156 ARG A CA 1
ATOM 1251 C C . ARG A 1 156 ? -11.224 7.138 6.273 1.00 83.75 156 ARG A C 1
ATOM 1253 O O . ARG A 1 156 ? -11.016 7.057 7.482 1.00 83.75 156 ARG A O 1
ATOM 1260 N N . THR A 1 157 ? -11.042 6.125 5.439 1.00 87.69 157 THR A N 1
ATOM 1261 C CA . THR A 1 157 ? -10.506 4.827 5.848 1.00 87.69 157 THR A CA 1
ATOM 1262 C C . THR A 1 157 ? -9.010 4.809 5.564 1.00 87.69 157 THR A C 1
ATOM 1264 O O . THR A 1 157 ? -8.595 4.973 4.417 1.00 87.69 157 THR A O 1
ATOM 1267 N N . CYS A 1 158 ? -8.180 4.607 6.586 1.00 88.75 158 CYS A N 1
ATOM 1268 C CA . CYS A 1 158 ? -6.742 4.421 6.401 1.00 88.75 158 CYS A CA 1
ATOM 1269 C C . CYS A 1 158 ? -6.269 3.141 7.093 1.00 88.75 158 CYS A C 1
ATOM 1271 O O . CYS A 1 158 ? -6.813 2.728 8.111 1.00 88.75 158 CYS A O 1
ATOM 1273 N N . ILE A 1 159 ? -5.237 2.509 6.549 1.00 89.12 159 ILE A N 1
ATOM 1274 C CA . ILE A 1 159 ? -4.614 1.308 7.092 1.00 89.12 159 ILE A CA 1
ATOM 1275 C C . ILE A 1 159 ? -3.323 1.716 7.789 1.00 89.12 159 ILE A C 1
ATOM 1277 O O . ILE A 1 159 ? -2.427 2.308 7.183 1.00 89.12 159 ILE A O 1
ATOM 1281 N N . LYS A 1 160 ? -3.224 1.389 9.076 1.00 88.31 160 LYS A N 1
ATOM 1282 C CA . LYS A 1 160 ? -2.055 1.666 9.912 1.00 88.31 160 LYS A CA 1
ATOM 1283 C C . LYS A 1 160 ? -1.287 0.395 10.229 1.00 88.31 160 LYS A C 1
ATOM 1285 O O . LYS A 1 160 ? -1.814 -0.714 10.136 1.00 88.31 160 LYS A O 1
ATOM 1290 N N . GLY A 1 161 ? -0.038 0.581 10.639 1.00 81.31 161 GLY A N 1
ATOM 1291 C CA . GLY A 1 161 ? 0.746 -0.479 11.257 1.00 81.31 161 GLY A CA 1
ATOM 1292 C C . GLY A 1 161 ? 0.099 -1.078 12.499 1.00 81.31 161 GLY A C 1
ATOM 1293 O O . GLY A 1 161 ? -0.550 -0.352 13.251 1.00 81.31 161 GLY A O 1
ATOM 1294 N N . LEU A 1 162 ? 0.270 -2.392 12.683 1.00 68.81 162 LEU A N 1
ATOM 1295 C CA . LEU A 1 162 ? -0.063 -3.105 13.924 1.00 68.81 162 LEU A CA 1
ATOM 1296 C C . LEU A 1 162 ? 1.048 -2.966 14.958 1.00 68.81 162 LEU A C 1
ATOM 1298 O O . LEU A 1 162 ? 2.216 -3.136 14.549 1.00 68.81 162 LEU A O 1
#